Protein AF-A0A1R1X5W6-F1 (afdb_monomer_lite)

Structure (mmCIF, N/CA/C/O backbone):
data_AF-A0A1R1X5W6-F1
#
_entry.id   AF-A0A1R1X5W6-F1
#
loop_
_atom_site.group_PDB
_atom_site.id
_atom_site.type_symbol
_atom_site.label_atom_id
_atom_site.label_alt_id
_atom_site.label_comp_id
_atom_site.label_asym_id
_atom_site.label_entity_id
_atom_site.label_seq_id
_atom_site.pdbx_PDB_ins_code
_atom_site.Cartn_x
_atom_site.Cartn_y
_atom_site.Cartn_z
_atom_site.occupancy
_atom_site.B_iso_or_equiv
_atom_site.auth_seq_id
_atom_site.auth_comp_id
_atom_site.auth_asym_id
_atom_site.auth_atom_id
_atom_site.pdbx_PDB_model_num
ATOM 1 N N . GLU A 1 1 ? 26.744 -1.864 -9.763 1.00 61.59 1 GLU A N 1
ATOM 2 C CA . GLU A 1 1 ? 27.079 -1.347 -11.103 1.00 61.59 1 GLU A CA 1
ATOM 3 C C . GLU A 1 1 ? 25.914 -0.502 -11.575 1.00 61.59 1 GLU A C 1
ATOM 5 O O . GLU A 1 1 ? 24.777 -0.863 -11.287 1.00 61.59 1 GLU A O 1
ATOM 10 N N . GLU A 1 2 ? 26.194 0.641 -12.189 1.00 72.75 2 GLU A N 1
ATOM 11 C CA . GLU A 1 2 ? 25.172 1.483 -12.811 1.00 72.75 2 GLU A CA 1
ATOM 12 C C . GLU A 1 2 ? 24.804 0.843 -14.152 1.00 72.75 2 GLU A C 1
ATOM 14 O O . GLU A 1 2 ? 25.663 0.687 -15.018 1.00 72.75 2 GLU 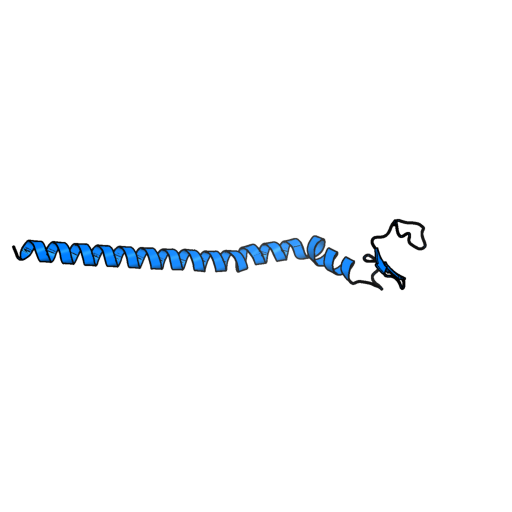A O 1
ATOM 19 N N . ILE A 1 3 ? 23.558 0.384 -14.283 1.00 78.06 3 ILE A N 1
ATOM 20 C CA . ILE A 1 3 ? 23.047 -0.178 -15.535 1.00 78.06 3 ILE A CA 1
ATOM 21 C C . ILE A 1 3 ? 22.459 0.988 -16.322 1.00 78.06 3 ILE A C 1
ATOM 23 O O . ILE A 1 3 ? 21.619 1.725 -15.803 1.00 78.06 3 ILE A O 1
ATOM 27 N N . LEU A 1 4 ? 22.953 1.169 -17.544 1.00 82.94 4 LEU A N 1
ATOM 28 C CA . LEU A 1 4 ? 22.508 2.212 -18.457 1.00 82.94 4 LEU A CA 1
ATOM 29 C C . LEU A 1 4 ? 21.563 1.611 -19.499 1.00 82.94 4 LEU A C 1
ATOM 31 O O . LEU A 1 4 ? 21.817 0.510 -19.989 1.00 82.94 4 LEU A O 1
ATOM 35 N N . ASP A 1 5 ? 20.494 2.328 -19.831 1.00 79.25 5 ASP A N 1
ATOM 36 C CA . ASP A 1 5 ? 19.612 1.973 -20.946 1.00 79.25 5 ASP A CA 1
ATOM 37 C C . ASP A 1 5 ? 20.232 2.318 -22.315 1.00 79.25 5 ASP A C 1
ATOM 39 O O . ASP A 1 5 ? 21.350 2.835 -22.421 1.00 79.25 5 ASP A O 1
ATOM 43 N N . ALA A 1 6 ? 19.485 2.043 -23.388 1.00 79.69 6 ALA A N 1
ATOM 44 C CA . ALA A 1 6 ? 19.873 2.377 -24.760 1.00 79.69 6 ALA A CA 1
ATOM 45 C C . ALA A 1 6 ? 20.076 3.890 -25.002 1.00 79.69 6 ALA A C 1
ATOM 47 O O . ALA A 1 6 ? 20.776 4.265 -25.943 1.00 79.69 6 ALA A O 1
ATOM 48 N N . ASP A 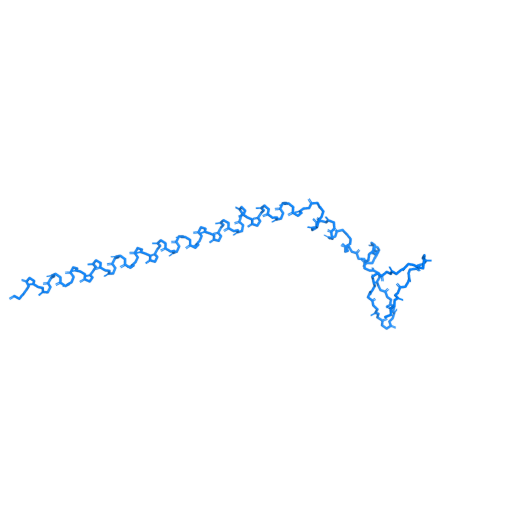1 7 ? 19.514 4.745 -24.142 1.00 82.31 7 ASP A N 1
ATOM 49 C CA . ASP A 1 7 ? 19.649 6.205 -24.157 1.00 82.31 7 ASP A CA 1
ATOM 50 C C . ASP A 1 7 ? 20.753 6.708 -23.202 1.00 82.31 7 ASP A C 1
ATOM 52 O O . ASP A 1 7 ? 20.888 7.914 -22.967 1.00 82.31 7 ASP A O 1
ATOM 56 N N . ASN A 1 8 ? 21.570 5.793 -22.668 1.00 83.75 8 ASN A N 1
ATOM 57 C CA . ASN A 1 8 ? 22.672 6.058 -21.748 1.00 83.75 8 ASN A CA 1
ATOM 58 C C . ASN A 1 8 ? 22.224 6.730 -20.432 1.00 83.75 8 ASN A C 1
ATOM 60 O O . ASN A 1 8 ? 22.965 7.524 -19.839 1.00 83.75 8 ASN A O 1
ATOM 64 N N . ARG A 1 9 ? 21.005 6.423 -19.973 1.00 85.44 9 ARG A N 1
ATOM 65 C CA . ARG A 1 9 ? 20.445 6.876 -18.695 1.00 85.44 9 ARG A CA 1
ATOM 66 C C . ARG A 1 9 ? 20.536 5.774 -17.654 1.00 85.44 9 ARG A C 1
ATOM 68 O O . ARG A 1 9 ? 20.342 4.602 -17.954 1.00 85.44 9 ARG A O 1
ATOM 75 N N . ALA A 1 10 ? 20.787 6.170 -16.411 1.00 86.38 10 ALA A N 1
ATOM 76 C CA . ALA A 1 10 ? 20.776 5.254 -15.281 1.00 86.38 10 ALA A CA 1
ATOM 77 C C . ALA A 1 10 ? 19.371 4.680 -15.070 1.00 86.38 10 ALA A C 1
ATOM 79 O O . ALA A 1 10 ? 18.425 5.430 -14.813 1.00 86.38 10 ALA A O 1
ATOM 80 N N . VAL A 1 11 ? 19.250 3.354 -15.135 1.00 88.19 11 VAL A N 1
ATOM 81 C CA . VAL A 1 11 ? 17.982 2.650 -14.932 1.00 88.19 11 VAL A CA 1
ATOM 82 C C . VAL A 1 11 ? 18.010 1.760 -13.700 1.00 88.19 11 VAL A C 1
ATOM 84 O O . VAL A 1 11 ? 19.029 1.179 -13.318 1.00 88.19 11 VAL A O 1
ATOM 87 N N . ARG A 1 12 ? 16.846 1.634 -13.058 1.00 89.38 12 ARG A N 1
ATOM 88 C CA . ARG A 1 12 ? 16.651 0.688 -11.959 1.00 89.38 12 ARG A CA 1
ATOM 89 C C . ARG A 1 12 ? 16.480 -0.702 -12.552 1.00 89.38 12 ARG A C 1
ATOM 91 O O . ARG A 1 12 ? 15.430 -1.014 -13.106 1.00 89.38 12 ARG A O 1
ATOM 98 N N . ALA A 1 13 ? 17.505 -1.535 -12.428 1.00 90.62 13 ALA A N 1
ATOM 99 C CA . ALA A 1 13 ? 17.499 -2.879 -12.988 1.00 90.62 13 ALA A CA 1
ATOM 100 C C . ALA A 1 13 ? 17.993 -3.932 -11.989 1.00 90.62 13 ALA A C 1
ATOM 102 O O . ALA A 1 13 ? 18.813 -3.666 -11.108 1.00 90.62 13 ALA A O 1
ATOM 103 N N . ARG A 1 14 ? 17.477 -5.154 -12.133 1.00 90.75 14 ARG A N 1
ATOM 104 C CA . ARG A 1 14 ? 17.930 -6.341 -11.400 1.00 90.75 14 ARG A CA 1
ATOM 105 C C . ARG A 1 14 ? 18.944 -7.086 -12.254 1.00 90.75 14 ARG A C 1
ATOM 107 O O . ARG A 1 14 ? 18.607 -7.512 -13.355 1.00 90.75 14 ARG A O 1
ATOM 114 N N . ASN A 1 15 ? 20.163 -7.244 -11.745 1.00 90.12 15 ASN A N 1
ATOM 115 C CA . ASN A 1 15 ? 21.236 -7.928 -12.460 1.00 90.12 15 ASN A CA 1
ATOM 116 C C . ASN A 1 15 ? 21.252 -9.431 -12.145 1.00 90.12 15 ASN A C 1
ATOM 118 O O . ASN A 1 15 ? 21.187 -9.826 -10.978 1.00 90.12 15 ASN A O 1
ATOM 122 N N . TYR A 1 16 ? 21.382 -10.253 -13.181 1.00 90.62 16 TYR A N 1
ATOM 123 C CA . TYR A 1 16 ? 21.527 -11.701 -13.111 1.00 90.62 16 TYR A CA 1
ATOM 124 C C . TYR A 1 16 ? 22.718 -12.151 -13.974 1.00 90.62 16 TYR A C 1
ATOM 126 O O . TYR A 1 16 ? 23.084 -11.467 -14.927 1.00 90.62 16 TYR A O 1
ATOM 134 N N . PRO A 1 17 ? 23.302 -13.340 -13.727 1.00 91.00 17 PRO A N 1
ATOM 135 C CA . PRO A 1 17 ? 24.419 -13.842 -14.537 1.00 91.00 17 PRO A CA 1
ATOM 136 C C . PRO A 1 17 ? 24.120 -13.996 -16.042 1.00 91.00 17 PRO A C 1
ATOM 138 O O . PRO A 1 17 ? 25.046 -14.106 -16.838 1.00 91.00 17 PRO A O 1
ATOM 141 N N . TRP A 1 18 ? 22.841 -14.032 -16.431 1.00 90.56 18 TRP A N 1
ATOM 142 C CA . TRP A 1 18 ? 22.364 -14.199 -17.811 1.00 90.56 18 TRP A CA 1
ATOM 143 C C . TRP A 1 18 ? 21.747 -12.929 -18.417 1.00 90.56 18 TRP A C 1
ATOM 145 O O . TRP A 1 18 ? 21.210 -12.988 -19.521 1.00 90.56 18 TRP A O 1
ATOM 155 N N . GLY A 1 19 ? 21.792 -11.793 -17.719 1.00 87.75 19 GLY A N 1
ATOM 156 C CA . GLY A 1 19 ? 21.244 -10.529 -18.209 1.00 87.75 19 GLY A CA 1
ATOM 157 C C . GLY A 1 19 ? 20.677 -9.657 -17.096 1.00 87.75 19 GLY A C 1
ATOM 158 O O . GLY A 1 19 ? 20.771 -9.983 -15.916 1.00 87.75 19 GLY A O 1
ATOM 159 N N . TYR A 1 20 ? 20.054 -8.549 -17.477 1.00 88.12 20 TYR A N 1
ATOM 160 C CA . TYR A 1 20 ? 19.433 -7.618 -16.545 1.00 88.12 20 TYR A CA 1
ATOM 161 C C . TYR A 1 20 ? 17.957 -7.413 -16.879 1.00 88.12 20 TYR A C 1
ATOM 163 O O . TYR A 1 20 ? 17.540 -7.555 -18.025 1.00 88.12 20 TYR A O 1
ATOM 171 N N . VAL A 1 21 ? 17.167 -7.098 -15.857 1.00 90.12 21 VAL A N 1
ATOM 172 C CA . VAL A 1 21 ? 15.735 -6.816 -15.986 1.00 90.12 21 VAL A CA 1
ATOM 173 C C . VAL A 1 21 ? 15.482 -5.399 -15.504 1.00 90.12 21 VAL A C 1
ATOM 175 O O . VAL A 1 21 ? 15.684 -5.103 -14.325 1.00 90.12 21 VAL A O 1
ATOM 178 N N . GLU A 1 22 ? 15.057 -4.527 -16.410 1.00 90.69 22 GLU A N 1
ATOM 179 C CA . GLU A 1 22 ? 14.668 -3.150 -16.098 1.00 90.69 22 GLU A CA 1
ATOM 180 C C . GLU A 1 22 ? 13.322 -3.138 -15.370 1.00 90.69 22 GLU A C 1
ATOM 182 O O . GLU A 1 22 ? 12.337 -3.673 -15.867 1.00 90.69 22 GLU A O 1
ATOM 187 N N . VAL A 1 23 ? 13.279 -2.542 -14.179 1.00 89.94 23 VAL A N 1
ATOM 188 C CA . VAL A 1 23 ? 12.079 -2.535 -13.327 1.00 89.94 23 VAL A CA 1
ATOM 189 C C . VAL A 1 23 ? 11.043 -1.529 -13.828 1.00 89.94 23 VAL A C 1
ATOM 191 O O . VAL A 1 23 ? 9.851 -1.759 -13.679 1.00 89.94 23 VAL A O 1
ATOM 194 N N . ASP A 1 24 ? 11.495 -0.434 -14.435 1.00 86.31 24 ASP A N 1
ATOM 195 C CA . ASP A 1 24 ? 10.631 0.640 -14.944 1.00 86.31 24 ASP A CA 1
ATOM 196 C C . ASP A 1 24 ? 10.145 0.397 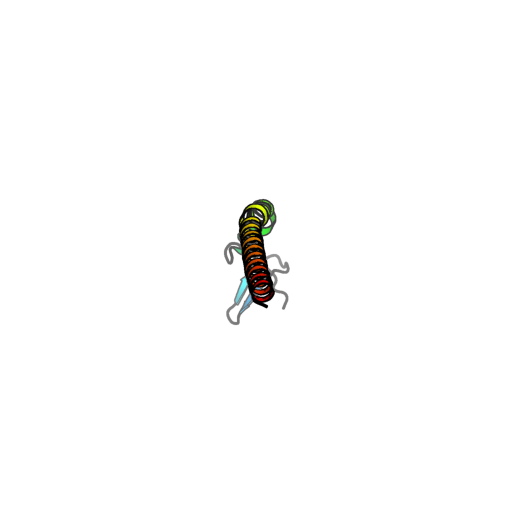-16.385 1.00 86.31 24 ASP A C 1
ATOM 198 O O . ASP A 1 24 ? 9.419 1.217 -16.939 1.00 86.31 24 ASP A O 1
ATOM 202 N N . ASN A 1 25 ? 10.543 -0.719 -16.998 1.00 88.62 25 ASN A N 1
ATOM 203 C CA . ASN A 1 25 ? 10.153 -1.086 -18.353 1.00 88.62 25 ASN A CA 1
ATOM 204 C C .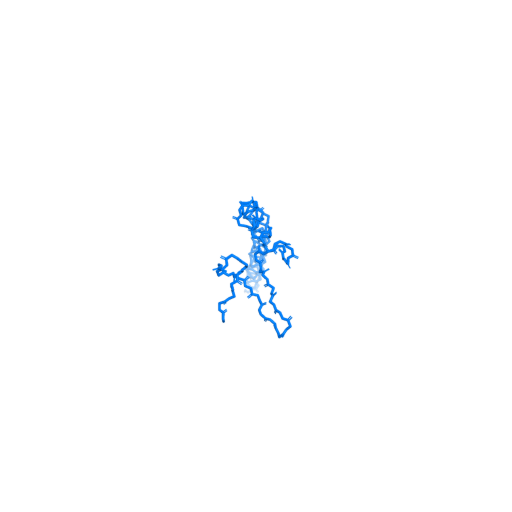 ASN A 1 25 ? 8.881 -1.951 -18.325 1.00 88.62 25 ASN A C 1
ATOM 206 O O . ASN A 1 25 ? 8.889 -3.040 -17.745 1.00 88.62 25 ASN A O 1
ATOM 210 N N . GLU A 1 26 ? 7.807 -1.485 -18.972 1.00 89.38 26 GLU A N 1
ATOM 211 C CA . GLU A 1 26 ? 6.505 -2.174 -19.008 1.00 89.38 26 GLU A CA 1
ATOM 212 C C . GLU A 1 26 ? 6.564 -3.567 -19.655 1.00 89.38 26 GLU A C 1
ATOM 214 O O . GLU A 1 26 ? 5.765 -4.431 -19.297 1.00 89.38 26 GLU A O 1
ATOM 219 N N . ASP A 1 27 ? 7.518 -3.818 -20.558 1.00 89.44 27 ASP A N 1
ATOM 220 C CA . ASP A 1 27 ? 7.688 -5.135 -21.189 1.00 89.44 27 ASP A CA 1
ATOM 221 C C . ASP A 1 27 ? 8.297 -6.167 -20.223 1.00 89.44 27 ASP A C 1
ATOM 223 O O . ASP A 1 27 ? 8.183 -7.379 -20.425 1.00 89.44 27 ASP A O 1
ATOM 227 N N . HIS A 1 28 ? 8.957 -5.697 -19.162 1.00 88.88 28 HIS A N 1
ATOM 228 C CA . HIS A 1 28 ? 9.636 -6.524 -18.168 1.00 88.88 28 HIS A CA 1
ATOM 229 C C . HIS A 1 28 ? 8.870 -6.630 -16.846 1.00 88.88 28 HIS A C 1
ATOM 231 O O . HIS A 1 28 ? 8.977 -7.647 -16.153 1.00 88.88 28 HIS A O 1
ATOM 237 N N . SER A 1 29 ? 8.144 -5.580 -16.450 1.00 90.81 29 SER A N 1
ATOM 238 C CA . SER A 1 29 ? 7.461 -5.526 -15.162 1.00 90.81 29 SER A CA 1
ATOM 239 C C . SER A 1 29 ? 6.257 -4.586 -15.163 1.00 90.81 29 SER A C 1
ATOM 241 O O . SER A 1 29 ? 6.328 -3.455 -15.628 1.00 90.81 29 SER A O 1
ATOM 243 N N . ASP A 1 30 ? 5.181 -4.997 -14.490 1.00 94.00 30 ASP A N 1
ATOM 244 C CA . ASP A 1 30 ? 4.028 -4.136 -14.185 1.00 94.00 30 ASP A CA 1
ATOM 245 C C . ASP A 1 30 ? 4.285 -3.164 -13.011 1.00 94.00 30 ASP A C 1
ATOM 247 O O . ASP A 1 30 ? 3.350 -2.602 -12.433 1.00 94.00 30 ASP A O 1
ATOM 251 N N . PHE A 1 31 ? 5.544 -2.974 -12.608 1.00 94.19 31 PHE A N 1
ATOM 252 C CA . PHE A 1 31 ? 5.900 -2.155 -11.451 1.00 94.19 31 PHE A CA 1
ATOM 253 C C . PHE A 1 31 ? 5.384 -0.718 -11.565 1.00 94.19 31 PHE A C 1
ATOM 255 O O . PHE A 1 31 ? 4.853 -0.191 -10.585 1.00 94.19 31 PHE A O 1
ATOM 262 N N . ASP A 1 32 ? 5.493 -0.091 -12.739 1.00 91.62 32 ASP A N 1
ATOM 263 C CA . ASP A 1 32 ? 5.044 1.294 -12.909 1.00 91.62 32 ASP A CA 1
ATOM 264 C C . ASP A 1 32 ? 3.522 1.422 -12.742 1.00 91.62 32 ASP A C 1
ATOM 266 O O . ASP A 1 32 ? 3.034 2.311 -12.039 1.00 91.62 32 ASP A O 1
ATOM 270 N N . ARG A 1 33 ? 2.765 0.443 -13.255 1.00 93.88 33 ARG A N 1
ATOM 271 C CA . ARG A 1 33 ? 1.308 0.366 -13.074 1.00 93.88 33 ARG A CA 1
ATOM 272 C C . ARG A 1 33 ? 0.940 0.196 -11.607 1.00 93.88 33 ARG A C 1
ATOM 274 O O . ARG A 1 33 ? 0.082 0.919 -11.101 1.00 93.88 33 ARG A O 1
ATOM 281 N N . LEU A 1 34 ? 1.611 -0.714 -10.899 1.00 95.25 34 LEU A N 1
ATOM 282 C CA . LEU A 1 34 ? 1.387 -0.918 -9.467 1.00 95.25 34 LEU A CA 1
ATOM 283 C C . LEU A 1 34 ? 1.697 0.355 -8.671 1.00 95.25 34 LEU A C 1
ATOM 285 O O . LEU A 1 34 ? 0.903 0.773 -7.829 1.00 95.25 34 LEU A O 1
ATOM 289 N N . ARG A 1 35 ? 2.829 1.002 -8.958 1.00 95.00 35 ARG A N 1
ATOM 290 C CA . ARG A 1 35 ? 3.222 2.265 -8.331 1.00 95.00 35 ARG A CA 1
ATOM 291 C C . ARG A 1 35 ? 2.172 3.349 -8.568 1.00 95.00 35 ARG A C 1
ATOM 293 O O . ARG A 1 35 ? 1.832 4.072 -7.634 1.00 95.00 35 ARG A O 1
ATOM 300 N N . TYR A 1 36 ? 1.647 3.452 -9.786 1.00 95.12 36 TYR A N 1
ATOM 301 C CA . TYR A 1 36 ? 0.596 4.407 -10.119 1.00 95.12 36 TYR A CA 1
ATOM 302 C C . TYR A 1 36 ? -0.706 4.132 -9.352 1.00 95.12 36 TYR A C 1
ATOM 304 O O . TYR A 1 36 ? -1.322 5.066 -8.831 1.00 95.12 36 TYR A O 1
ATOM 312 N N . VAL A 1 37 ? -1.119 2.866 -9.241 1.00 96.31 37 VAL A N 1
ATOM 313 C CA . VAL A 1 37 ? -2.305 2.475 -8.461 1.00 96.31 37 VAL A CA 1
ATOM 314 C C . VAL A 1 37 ? -2.126 2.841 -6.992 1.00 96.31 37 VAL A C 1
ATOM 316 O O . VAL A 1 37 ? -2.955 3.558 -6.434 1.00 96.31 37 VAL A O 1
ATOM 319 N N . LEU A 1 38 ? -1.018 2.409 -6.391 1.00 96.44 38 LEU A N 1
ATOM 320 C CA . LEU A 1 38 ? -0.774 2.570 -4.961 1.00 96.44 38 LEU A CA 1
ATOM 321 C C . LEU A 1 38 ? -0.543 4.018 -4.544 1.00 96.44 38 LEU A C 1
ATOM 323 O O . LEU A 1 38 ? -0.998 4.401 -3.475 1.00 96.44 38 LEU A O 1
ATOM 327 N N . LEU A 1 39 ? 0.195 4.803 -5.335 1.00 94.81 39 LEU A N 1
ATOM 328 C CA . LEU A 1 39 ? 0.685 6.112 -4.892 1.00 94.81 39 LEU A CA 1
ATOM 329 C C . LEU A 1 39 ? -0.034 7.298 -5.530 1.00 94.81 39 LEU A C 1
ATOM 331 O O . LEU A 1 39 ? -0.044 8.368 -4.929 1.00 94.81 39 LEU A O 1
ATOM 335 N N . ASN A 1 40 ? -0.618 7.134 -6.720 1.00 95.06 40 ASN A N 1
ATOM 336 C CA . ASN A 1 40 ? -1.228 8.253 -7.441 1.00 95.06 40 ASN A CA 1
ATOM 337 C C . ASN A 1 40 ? -2.754 8.177 -7.458 1.00 95.06 40 ASN A C 1
ATOM 339 O O . ASN A 1 40 ? -3.408 9.141 -7.079 1.00 95.06 40 ASN A O 1
ATOM 343 N N . SER A 1 41 ? -3.326 7.062 -7.916 1.00 96.06 41 SER A N 1
ATOM 344 C CA . SER A 1 41 ? -4.770 6.997 -8.193 1.00 96.06 41 SER A CA 1
ATOM 345 C C . SER A 1 41 ? -5.615 6.536 -7.004 1.00 96.06 41 SER A C 1
ATOM 347 O O . SER A 1 41 ? -6.623 7.171 -6.729 1.00 96.06 41 SER A O 1
ATOM 349 N N . HIS A 1 42 ? -5.215 5.486 -6.276 1.00 96.44 42 HIS A N 1
ATOM 350 C CA . HIS A 1 42 ? -6.086 4.830 -5.284 1.00 96.44 42 HIS A CA 1
ATOM 351 C C . HIS A 1 42 ? -5.629 5.017 -3.828 1.00 96.44 42 HIS A C 1
ATOM 353 O O . HIS A 1 42 ? -6.219 4.445 -2.915 1.00 96.44 42 HIS A O 1
ATOM 359 N N . ILE A 1 43 ? -4.592 5.823 -3.571 1.00 96.88 43 ILE A N 1
ATOM 360 C CA . ILE A 1 43 ? -4.074 6.035 -2.207 1.00 96.88 43 ILE A CA 1
ATOM 361 C C . ILE A 1 43 ? -5.132 6.617 -1.255 1.00 96.88 43 ILE A C 1
ATOM 363 O O . ILE A 1 43 ? -5.152 6.285 -0.069 1.00 96.88 43 ILE A O 1
ATOM 367 N N . GLY A 1 44 ? -6.021 7.469 -1.778 1.00 97.19 44 GLY A N 1
ATOM 368 C CA . GLY A 1 44 ? -7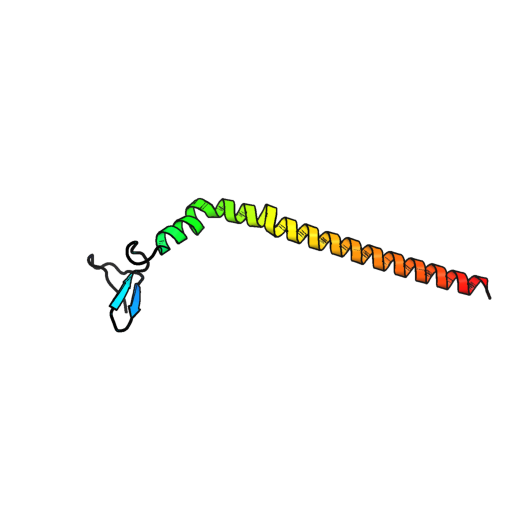.140 8.039 -1.028 1.00 97.19 44 GLY A CA 1
ATOM 369 C C . GLY A 1 44 ? -8.119 6.959 -0.581 1.00 97.19 44 GLY A C 1
ATOM 370 O O . GLY A 1 44 ? -8.342 6.801 0.617 1.00 97.19 44 GLY A O 1
ATOM 371 N N . ASP A 1 45 ? -8.610 6.167 -1.532 1.00 96.94 45 ASP A N 1
ATOM 372 C CA . ASP A 1 45 ? -9.569 5.087 -1.289 1.00 96.94 45 ASP A CA 1
ATOM 373 C C . ASP A 1 45 ? -9.002 4.029 -0.335 1.00 96.94 45 ASP A C 1
ATOM 375 O O . ASP A 1 45 ? -9.676 3.586 0.592 1.00 96.94 45 ASP A O 1
ATOM 379 N N . LEU A 1 46 ? -7.727 3.658 -0.502 1.00 97.69 46 LEU A N 1
ATOM 380 C CA . LEU A 1 46 ? -7.055 2.705 0.386 1.00 97.69 46 LEU A CA 1
ATOM 381 C C . LEU A 1 46 ? -7.007 3.213 1.833 1.00 97.69 46 LEU A C 1
ATOM 383 O O . LEU A 1 46 ? -7.248 2.446 2.770 1.00 97.69 46 LEU A O 1
ATOM 387 N N . ARG A 1 47 ? -6.732 4.508 2.032 1.00 97.00 47 ARG A N 1
ATOM 388 C CA . ARG A 1 47 ? -6.783 5.138 3.357 1.00 97.00 47 ARG A CA 1
ATOM 389 C C . ARG A 1 47 ? -8.211 5.157 3.903 1.00 97.00 47 ARG A C 1
ATOM 391 O O . ARG A 1 47 ? -8.396 4.880 5.086 1.00 97.00 47 ARG A O 1
ATOM 398 N N . GLU A 1 48 ? -9.195 5.481 3.073 1.00 98.19 48 GLU A N 1
ATOM 399 C CA . GLU A 1 48 ? -10.600 5.543 3.477 1.00 98.19 48 GLU A CA 1
ATOM 400 C C . GLU A 1 48 ? -11.122 4.175 3.927 1.00 98.19 48 GLU A C 1
ATOM 402 O O . GLU A 1 48 ? -11.670 4.068 5.019 1.00 98.19 48 GLU A O 1
ATOM 407 N N . ILE A 1 49 ? -10.870 3.115 3.155 1.00 98.12 49 ILE A N 1
ATOM 408 C CA . ILE A 1 49 ? -11.236 1.738 3.518 1.00 98.12 49 ILE A CA 1
ATOM 409 C C . ILE A 1 49 ? -10.536 1.321 4.813 1.00 98.12 49 ILE A C 1
ATOM 411 O O . ILE A 1 49 ? -11.150 0.723 5.697 1.00 98.12 49 ILE A O 1
ATOM 415 N N . THR A 1 50 ? -9.253 1.660 4.957 1.00 98.12 50 THR A N 1
ATOM 416 C CA . THR A 1 50 ? -8.511 1.346 6.182 1.00 98.12 50 THR A CA 1
ATOM 417 C C . THR A 1 50 ? -9.131 2.017 7.401 1.00 98.12 50 THR A C 1
ATOM 419 O O . THR A 1 50 ? -9.238 1.389 8.448 1.00 98.12 50 THR A O 1
ATOM 422 N N . HIS A 1 51 ? -9.572 3.266 7.278 1.00 97.88 51 HIS A N 1
ATOM 423 C CA . HIS A 1 51 ? -10.169 3.988 8.392 1.00 97.88 51 HIS A CA 1
ATOM 424 C C . HIS A 1 51 ? -11.608 3.538 8.672 1.00 97.88 51 HIS A C 1
ATOM 426 O O . HIS A 1 51 ? -11.912 3.087 9.768 1.00 97.88 51 HIS A O 1
ATOM 432 N N . ASN A 1 52 ? -12.475 3.605 7.667 1.00 97.81 52 ASN A N 1
ATOM 433 C CA . ASN A 1 52 ? -13.916 3.439 7.842 1.00 97.81 52 ASN A CA 1
ATOM 434 C C . ASN A 1 52 ? -14.353 1.977 7.955 1.00 97.81 52 ASN A C 1
ATOM 436 O O . ASN A 1 52 ? -15.462 1.714 8.406 1.00 97.81 52 ASN A O 1
ATOM 440 N N . VAL A 1 53 ? -13.524 1.034 7.500 1.00 97.50 53 VAL A N 1
ATOM 441 C CA . VAL A 1 53 ? -13.852 -0.394 7.542 1.00 97.50 53 VAL A CA 1
ATOM 442 C C . VAL A 1 53 ? -12.902 -1.118 8.475 1.00 97.50 53 VAL A C 1
ATOM 444 O O . VAL A 1 53 ? -13.334 -1.659 9.483 1.00 97.50 53 VAL A O 1
ATOM 447 N N . ILE A 1 54 ? -11.604 -1.135 8.164 1.00 97.69 54 ILE A N 1
ATOM 448 C CA . ILE A 1 54 ? -10.660 -1.977 8.912 1.00 97.69 54 ILE A CA 1
ATOM 449 C C . ILE A 1 54 ? -10.531 -1.485 10.358 1.00 97.69 54 ILE A C 1
ATOM 451 O O . ILE A 1 54 ? -10.668 -2.276 11.289 1.00 97.69 54 ILE A O 1
ATOM 455 N N . TYR A 1 55 ? -10.292 -0.186 10.548 1.00 97.69 55 TYR A N 1
ATOM 456 C CA . TYR A 1 55 ? -10.143 0.397 11.876 1.00 97.69 55 TYR A CA 1
ATOM 457 C C . TYR A 1 55 ? -11.466 0.438 12.641 1.00 97.69 55 TYR A C 1
ATOM 459 O O . TYR A 1 55 ? -11.470 0.046 13.801 1.00 97.69 55 TYR A O 1
ATOM 467 N N . GLU A 1 56 ? -12.580 0.842 12.021 1.00 97.44 56 GLU A N 1
ATOM 468 C CA . GLU A 1 56 ? -13.873 0.845 12.723 1.00 97.44 56 GLU A CA 1
ATOM 469 C C . GLU A 1 56 ? -14.314 -0.561 13.148 1.00 97.44 56 GLU A C 1
ATOM 471 O O . GLU A 1 56 ? -14.752 -0.724 14.282 1.00 97.44 56 GLU A O 1
ATOM 476 N N . ASN A 1 57 ? -14.110 -1.594 12.321 1.00 96.62 57 ASN A N 1
ATOM 477 C CA . ASN A 1 57 ? -14.406 -2.973 12.726 1.00 96.62 57 ASN A CA 1
ATOM 478 C C . ASN A 1 57 ? -13.574 -3.390 13.945 1.00 96.62 57 ASN A C 1
ATOM 480 O O . ASN A 1 57 ? -14.121 -3.904 14.917 1.00 96.62 57 ASN A O 1
ATOM 484 N N . TYR A 1 58 ? -12.263 -3.127 13.909 1.00 96.62 58 TYR A N 1
ATOM 485 C CA . TYR A 1 58 ? -11.376 -3.401 15.040 1.00 96.62 58 TYR A CA 1
ATOM 486 C C . TYR A 1 58 ? -11.783 -2.610 16.291 1.00 96.62 58 TYR A C 1
ATOM 488 O O . TYR A 1 58 ? -11.756 -3.132 17.401 1.00 96.62 58 TYR A O 1
ATOM 496 N N . ARG A 1 59 ? -12.167 -1.342 16.120 1.00 95.62 59 ARG A N 1
ATOM 497 C CA . ARG A 1 59 ? -12.595 -0.464 17.208 1.00 95.62 59 ARG A CA 1
ATOM 498 C C . ARG A 1 59 ? -13.870 -0.982 17.864 1.00 95.62 59 ARG A C 1
ATOM 500 O O . ARG A 1 59 ? -13.935 -0.991 19.085 1.00 95.62 59 ARG A O 1
ATOM 507 N N . THR A 1 60 ? -14.861 -1.401 17.078 1.00 94.31 60 THR A N 1
ATOM 508 C CA . THR A 1 60 ? -16.090 -1.997 17.614 1.00 94.31 60 THR A CA 1
ATOM 509 C C . THR A 1 60 ? -15.794 -3.283 18.375 1.00 94.31 60 THR A C 1
ATOM 511 O O . THR A 1 60 ? -16.256 -3.400 19.497 1.00 94.31 60 THR A O 1
ATOM 514 N N . GLU A 1 61 ? -14.989 -4.191 17.815 1.00 93.06 61 GLU A N 1
ATOM 515 C CA . GLU A 1 61 ? -14.608 -5.447 18.484 1.00 93.06 61 GLU A CA 1
ATOM 516 C C . GLU A 1 61 ? -13.884 -5.203 19.816 1.00 93.06 61 GLU A C 1
ATOM 518 O O . GLU A 1 61 ? -14.101 -5.916 20.790 1.00 93.06 61 GLU A O 1
ATOM 523 N N . LYS A 1 62 ? -13.016 -4.188 19.879 1.00 92.44 62 LYS A N 1
ATOM 524 C CA . LYS A 1 62 ? -12.307 -3.865 21.119 1.00 92.44 62 LYS A CA 1
ATOM 525 C C . LYS A 1 62 ? -13.188 -3.236 22.178 1.00 92.44 62 LYS A C 1
ATOM 527 O O . LYS A 1 62 ? -13.083 -3.638 23.324 1.00 92.44 62 LYS A O 1
ATOM 532 N N . LEU A 1 63 ? -14.047 -2.302 21.790 1.00 91.06 63 LEU A N 1
ATOM 533 C CA . LEU A 1 63 ? -14.945 -1.659 22.742 1.00 91.06 63 LEU A CA 1
ATOM 534 C C . LEU A 1 63 ? -16.024 -2.625 23.244 1.00 91.06 63 LEU A C 1
ATOM 536 O O . LEU A 1 63 ? -16.341 -2.579 24.418 1.00 91.06 63 LEU A O 1
ATOM 540 N N . SER A 1 64 ? -16.533 -3.535 22.402 1.00 88.44 64 SER A N 1
ATOM 541 C CA . SER A 1 64 ? -17.508 -4.535 22.861 1.00 88.44 64 SER A CA 1
ATOM 542 C C . SER A 1 64 ? -16.915 -5.518 23.864 1.00 88.44 64 SER A C 1
ATOM 544 O O . SER A 1 64 ? -17.589 -5.888 24.809 1.00 88.44 64 SER A O 1
ATOM 546 N N . ASN A 1 65 ? -15.660 -5.931 23.673 1.00 78.25 65 ASN A N 1
ATOM 547 C CA . ASN A 1 65 ? -15.014 -6.839 24.618 1.00 78.25 65 ASN A CA 1
ATOM 548 C C . ASN A 1 65 ? -14.635 -6.139 25.931 1.00 78.25 65 ASN A C 1
ATOM 550 O O . ASN A 1 65 ? -14.621 -6.793 26.961 1.00 78.25 65 A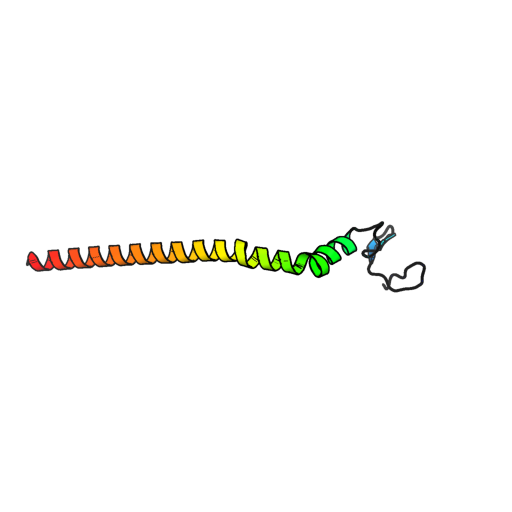SN A O 1
ATOM 554 N N . GLU A 1 66 ? -14.293 -4.846 25.892 1.00 72.25 66 GLU A N 1
ATOM 555 C CA . GLU A 1 66 ? -14.081 -4.053 27.113 1.00 72.25 66 GLU A CA 1
ATOM 556 C C . GLU A 1 66 ? -15.397 -3.910 27.897 1.00 72.25 66 GLU A C 1
ATOM 558 O O . GLU A 1 66 ? -15.391 -4.111 29.105 1.00 72.25 66 GLU A O 1
ATOM 563 N N . ASP A 1 67 ? -16.525 -3.670 27.212 1.00 69.31 67 ASP A N 1
ATOM 564 C CA . ASP A 1 67 ? -17.851 -3.632 27.848 1.00 69.31 67 ASP A CA 1
ATOM 565 C C . ASP A 1 67 ? -18.221 -4.996 28.487 1.00 69.31 67 ASP A C 1
ATOM 567 O O . ASP A 1 67 ? -18.752 -5.027 29.594 1.00 69.31 67 ASP A O 1
ATOM 571 N N . ASP A 1 68 ? -17.911 -6.121 27.825 1.00 68.94 68 ASP A N 1
ATOM 572 C CA . ASP A 1 68 ? -18.161 -7.472 28.362 1.00 68.94 68 ASP A CA 1
ATOM 573 C C . ASP A 1 68 ? -17.261 -7.794 29.581 1.00 68.94 68 ASP A C 1
ATOM 575 O O . ASP A 1 68 ? -17.705 -8.446 30.525 1.00 68.94 68 ASP A O 1
ATOM 579 N N . GLU A 1 69 ? -15.997 -7.350 29.578 1.00 71.06 69 GLU A N 1
ATOM 580 C CA . GLU A 1 69 ? -15.066 -7.528 30.707 1.00 71.06 69 GLU A CA 1
ATOM 581 C C . GLU A 1 69 ? -15.491 -6.688 31.928 1.00 71.06 69 GLU A C 1
ATOM 583 O O . GLU A 1 69 ? -15.459 -7.191 33.052 1.00 71.06 69 GLU A O 1
ATOM 588 N N . ASP A 1 70 ? -15.946 -5.448 31.712 1.00 72.06 70 ASP A N 1
ATOM 589 C CA . ASP A 1 70 ? -16.456 -4.572 32.776 1.00 72.06 70 ASP A CA 1
ATOM 590 C C . ASP A 1 70 ? -17.759 -5.129 33.403 1.00 72.06 70 ASP A C 1
ATOM 592 O O . ASP A 1 70 ? -17.940 -5.054 34.621 1.00 72.06 70 ASP A O 1
ATOM 596 N N . GLU A 1 71 ? -18.660 -5.723 32.602 1.00 73.19 71 GLU A N 1
ATOM 597 C CA . GLU A 1 71 ? -19.890 -6.359 33.106 1.00 73.19 71 GLU A CA 1
ATOM 598 C C . GLU A 1 71 ? -19.598 -7.604 33.969 1.00 73.19 71 GLU A C 1
ATOM 600 O O . GLU A 1 71 ? -20.224 -7.773 35.019 1.00 73.19 71 GLU A O 1
ATOM 605 N N . GLU A 1 72 ? -18.636 -8.454 33.583 1.00 77.00 72 GLU A N 1
ATOM 606 C CA . GLU A 1 72 ? -18.248 -9.620 34.396 1.00 77.00 72 GLU A CA 1
ATOM 607 C C . GLU A 1 72 ? -17.593 -9.208 35.730 1.00 77.00 72 GLU A C 1
ATOM 609 O O . GLU A 1 72 ? -17.896 -9.804 36.767 1.00 77.00 72 GLU A O 1
ATOM 614 N N . GLU A 1 73 ? -16.752 -8.164 35.746 1.00 76.81 73 GLU A N 1
ATOM 615 C CA . GLU A 1 73 ? -16.164 -7.639 36.990 1.00 76.81 73 GLU A CA 1
ATOM 616 C C . GLU A 1 73 ? -17.238 -7.088 37.952 1.00 76.81 73 GLU A C 1
ATOM 618 O O . GLU A 1 73 ? -17.192 -7.357 39.159 1.00 76.81 73 GLU A O 1
ATOM 623 N N . ASP A 1 74 ? -18.236 -6.364 37.432 1.00 82.00 74 ASP A N 1
ATOM 624 C CA . ASP A 1 74 ? -19.344 -5.822 38.229 1.00 82.00 74 ASP A CA 1
ATOM 625 C C . ASP A 1 74 ? -20.234 -6.934 38.828 1.00 82.00 74 ASP A C 1
ATOM 627 O O . ASP A 1 74 ? -20.654 -6.838 39.992 1.00 82.00 74 ASP A O 1
ATOM 631 N N . GLU A 1 75 ? -20.506 -8.006 38.073 1.00 84.69 75 GLU A N 1
ATOM 632 C CA . GLU A 1 75 ? -21.261 -9.171 38.558 1.00 84.69 75 GLU A CA 1
ATOM 633 C C . GLU A 1 75 ? -20.500 -9.930 39.659 1.00 84.69 75 GLU A C 1
ATOM 635 O O . GLU A 1 75 ? -21.082 -10.250 40.704 1.00 84.69 75 GLU A O 1
ATOM 640 N N . GLU A 1 76 ? -19.194 -10.163 39.484 1.00 83.50 76 GLU A N 1
ATOM 641 C CA . GLU A 1 76 ? -18.349 -10.810 40.497 1.00 83.50 76 GLU A CA 1
ATOM 642 C C . GLU A 1 76 ? -18.282 -9.988 41.799 1.00 83.50 76 GLU A C 1
ATOM 644 O O . GLU A 1 76 ? -18.389 -10.541 42.905 1.00 83.50 76 GLU A O 1
ATOM 649 N N . GLU A 1 77 ? -18.172 -8.657 41.696 1.00 84.44 77 GLU A N 1
ATOM 650 C CA . GLU A 1 77 ? -18.207 -7.763 42.854 1.00 84.44 77 GLU A CA 1
ATOM 651 C C . GLU A 1 77 ? -19.562 -7.791 43.581 1.00 84.44 77 GLU A C 1
ATOM 653 O O . GLU A 1 77 ? -19.607 -7.752 44.822 1.00 84.44 77 GLU A O 1
ATOM 658 N N . GLU A 1 78 ? -20.684 -7.833 42.853 1.00 86.25 78 GLU A N 1
ATOM 659 C CA . GLU A 1 78 ? -22.007 -7.977 43.464 1.00 86.25 78 GLU A CA 1
ATOM 660 C C . GLU A 1 78 ? -22.150 -9.322 44.179 1.00 86.25 78 GLU A C 1
ATOM 662 O O . GLU A 1 78 ? -22.583 -9.344 45.339 1.00 86.25 78 GLU A O 1
ATOM 667 N N . GLU A 1 79 ? -21.745 -10.430 43.558 1.00 82.88 79 GLU A N 1
ATOM 668 C CA . GLU A 1 79 ? -21.794 -11.751 44.186 1.00 82.88 79 GLU A CA 1
ATOM 669 C C . GLU A 1 79 ? -20.961 -11.800 45.477 1.00 82.88 79 GLU A C 1
ATOM 671 O O . GLU A 1 79 ? -21.442 -12.286 46.514 1.00 82.88 79 GLU A O 1
ATOM 676 N N . GLU A 1 80 ? -19.754 -11.221 45.476 1.00 83.94 80 GLU A N 1
ATOM 677 C CA . GLU A 1 80 ? -18.909 -11.137 46.670 1.00 83.94 80 GLU A CA 1
ATOM 678 C C . GLU A 1 80 ? -19.558 -10.270 47.765 1.00 83.94 80 GLU A C 1
ATOM 680 O O . GLU A 1 80 ? -19.579 -10.644 48.950 1.00 83.94 80 GLU A O 1
ATOM 685 N N . ARG A 1 81 ? -20.142 -9.121 47.398 1.00 85.94 81 ARG A N 1
ATOM 686 C CA . ARG A 1 81 ? -20.865 -8.248 48.340 1.00 85.94 81 ARG A CA 1
ATOM 687 C C . ARG A 1 81 ? -22.047 -8.977 48.970 1.00 85.94 81 ARG A C 1
ATOM 689 O O . ARG A 1 81 ? -22.212 -8.913 50.193 1.00 85.94 81 ARG A O 1
ATOM 696 N N . VAL A 1 82 ? -22.849 -9.687 48.179 1.00 84.19 82 VAL A N 1
ATOM 697 C CA . VAL A 1 82 ? -24.024 -10.433 48.656 1.00 84.19 82 VAL A CA 1
ATOM 698 C C . VAL A 1 82 ? -23.599 -11.582 49.578 1.00 84.19 82 VAL A C 1
ATOM 700 O O . VAL A 1 82 ? -24.184 -11.747 50.657 1.00 84.19 82 VAL A O 1
ATOM 703 N N . ALA A 1 83 ? -22.537 -12.317 49.235 1.00 82.94 83 ALA A N 1
ATOM 704 C CA . ALA A 1 83 ? -21.976 -13.374 50.077 1.00 82.94 83 ALA A CA 1
ATOM 705 C C . ALA A 1 83 ? -21.471 -12.834 51.430 1.00 82.94 83 ALA A C 1
ATOM 707 O O . ALA A 1 83 ? -21.780 -13.390 52.492 1.00 82.94 83 ALA A O 1
ATOM 708 N N . ASN A 1 84 ? -20.764 -11.701 51.417 1.00 77.38 84 ASN A N 1
ATOM 709 C CA . ASN A 1 84 ? -20.237 -11.060 52.624 1.00 77.38 84 ASN A CA 1
ATOM 710 C C . ASN A 1 84 ? -21.323 -10.418 53.501 1.00 77.38 84 ASN A C 1
ATOM 712 O O . ASN A 1 84 ? -21.151 -10.316 54.721 1.00 77.38 84 ASN A O 1
ATOM 716 N N . VAL A 1 85 ? -22.448 -9.992 52.920 1.00 75.69 85 VAL A N 1
ATOM 717 C CA . VAL A 1 85 ? -23.624 -9.555 53.685 1.00 75.69 85 VAL A CA 1
ATOM 718 C C . VAL A 1 85 ? -24.307 -10.758 54.331 1.00 75.69 85 VAL A C 1
ATOM 720 O O . VAL A 1 85 ? -24.555 -10.716 55.535 1.00 75.69 85 VAL A O 1
ATOM 723 N N . GLY A 1 86 ? -24.533 -11.849 53.590 1.00 62.91 86 GLY A N 1
ATOM 724 C CA . GLY A 1 86 ? -25.163 -13.074 54.099 1.00 62.91 86 GLY A CA 1
ATOM 725 C C . GLY A 1 86 ? -24.431 -13.698 55.292 1.00 62.91 86 GLY A C 1
ATOM 726 O O . GLY A 1 86 ? -25.069 -14.140 56.249 1.00 62.91 86 GLY A O 1
ATOM 727 N N . LEU A 1 87 ? -23.095 -13.649 55.296 1.00 59.09 87 LEU A N 1
ATOM 728 C CA . LEU A 1 87 ? -22.273 -14.145 56.405 1.00 59.09 87 LEU A CA 1
ATOM 729 C C . LEU A 1 87 ? -22.408 -13.301 57.689 1.00 59.09 87 LEU A C 1
ATOM 731 O O . LEU A 1 87 ? -22.275 -13.830 58.790 1.00 59.09 87 LEU A O 1
ATOM 735 N N . LYS A 1 88 ? -22.695 -11.997 57.564 1.00 56.81 88 LYS A N 1
ATOM 736 C CA . LYS A 1 88 ? -22.852 -11.071 58.701 1.00 56.81 88 LYS A CA 1
ATOM 737 C C . LYS A 1 88 ? -24.223 -11.149 59.371 1.00 56.81 88 LYS A C 1
ATOM 739 O O . LYS A 1 88 ? -24.331 -10.753 60.524 1.00 56.81 88 LYS A O 1
ATOM 744 N N . VAL A 1 89 ? -25.258 -11.628 58.677 1.00 56.97 89 VAL A N 1
ATOM 745 C CA . VAL A 1 89 ? -26.617 -11.763 59.250 1.00 56.97 89 VAL A CA 1
ATOM 746 C C . VAL A 1 89 ? -26.795 -13.078 60.025 1.00 56.97 89 VAL A C 1
ATOM 748 O O . VAL A 1 89 ? -27.752 -13.222 60.780 1.00 56.97 89 VAL A O 1
ATOM 751 N N . ALA A 1 90 ? -25.888 -14.042 59.838 1.00 55.72 90 ALA A N 1
ATOM 752 C CA . ALA A 1 90 ? -25.925 -15.356 60.482 1.00 55.72 90 ALA A CA 1
ATOM 753 C C . ALA A 1 90 ? -25.100 -15.450 61.788 1.00 55.72 90 ALA A C 1
ATOM 755 O O . ALA A 1 90 ? -25.084 -16.517 62.406 1.00 55.72 90 ALA A O 1
ATOM 756 N N . ALA A 1 91 ? -24.429 -14.365 62.196 1.00 48.66 91 ALA A N 1
ATOM 757 C CA . ALA A 1 91 ? -23.653 -14.240 63.437 1.00 48.66 91 ALA A CA 1
ATOM 758 C C . ALA A 1 91 ? -24.362 -13.320 64.442 1.00 48.66 91 ALA A C 1
ATOM 760 O O . ALA A 1 91 ? -24.304 -13.631 65.654 1.00 48.66 91 ALA A O 1
#

Organism: NCBI:txid133412

Radius of gyration: 31.12 Å; chains: 1; bounding box: 54×24×88 Å

pLDDT: mean 86.1, std 11.35, range [48.66, 98.19]

InterPro domains:
  IPR027417 P-loop containing nucleoside triphosphate hydrolase [G3DSA:3.40.50.300] (1-82)
  IPR030379 Septin-type guanine nucleotide-binding (G) domain [PF00735] (2-69)
  IPR030379 Septin-type guanine nucleotide-binding (G) domain [PS51719] (1-65)

Sequence (91 aa):
EEILDADNRAVRARNYPWGYVEVDNEDHSDFDRLRYVLLNSHIGDLREITHNVIYENYRTEKLSNEDDEDEEEDEEEEEERVANVGLKVAA

Foldseek 3Di:
DQDADPVRDGFDWDDDPVGIAGDPDPVRHCNVVVCCCCPPDCVVVVVVCCVVPVVVVVVVVVVVVVVVVVVVVVVVVVVVVVVVVVVVVVD

Secondary structure (DSSP, 8-state):
--EE-TTS-EE-EEEETTEEEETT-TTT-THHHHHHIIIIISHHHHHHHIIIIIIHHHHHHHHHHHHHHHHHHHHHHHHHHHHHHHHHH--